Protein AF-A0A2Z5XXW9-F1 (afdb_monomer_lite)

Radius of gyration: 12.68 Å; chains: 1; bounding box: 26×19×32 Å

Secondary structure (DSSP, 8-state):
---EEEEEEEEE-SSEEEEEEEEESSSSTT-EEEEEEEEE-TT--GGGGG-

InterPro domains:
  IPR000719 Protein kinase domain [PS50011] (4-51)
  IPR001245 Serine-threonine/tyrosine-protein kinase, catalytic domain [PF07714] (4-49)
  IPR011009 Protein kinase-like domain superfamily [SSF56112] (2-45)
  IPR017441 Protein kinase, ATP binding site [PS00107] (10-38)

Structure (mmCIF, N/CA/C/O backbone):
data_AF-A0A2Z5XXW9-F1
#
_entry.id   AF-A0A2Z5XXW9-F1
#
loop_
_atom_site.group_PDB
_atom_site.id
_atom_site.type_symbol
_atom_site.label_atom_id
_atom_site.label_alt_id
_atom_site.label_comp_id
_atom_site.label_asym_id
_atom_site.label_entity_id
_atom_site.label_seq_id
_atom_site.pdbx_PDB_ins_code
_atom_site.Cartn_x
_atom_site.Cartn_y
_atom_site.Cartn_z
_atom_site.occupancy
_atom_site.B_iso_or_equiv
_atom_site.auth_seq_id
_atom_site.auth_comp_id
_atom_site.auth_asym_id
_atom_site.auth_atom_id
_atom_site.pdbx_PDB_model_num
ATOM 1 N N . ARG A 1 1 ? -3.138 -13.598 10.015 1.00 60.84 1 ARG A N 1
ATOM 2 C CA . ARG A 1 1 ? -2.549 -13.081 8.755 1.00 60.84 1 ARG A CA 1
ATOM 3 C C . ARG A 1 1 ? -3.447 -12.047 8.037 1.00 60.84 1 ARG A C 1
ATOM 5 O O . ARG A 1 1 ? -3.132 -11.699 6.914 1.00 60.84 1 ARG A O 1
ATOM 12 N N . ASN A 1 2 ? -4.466 -11.458 8.692 1.00 80.00 2 ASN A N 1
ATOM 13 C CA . ASN A 1 2 ? -5.480 -10.593 8.050 1.00 80.00 2 ASN A CA 1
ATOM 14 C C . ASN A 1 2 ? -5.608 -9.219 8.746 1.00 80.00 2 ASN A C 1
ATOM 16 O O . ASN A 1 2 ? -6.710 -8.757 9.009 1.00 80.00 2 ASN A O 1
ATOM 20 N N . ARG A 1 3 ? -4.487 -8.598 9.139 1.00 90.75 3 ARG A N 1
ATOM 21 C CA . ARG A 1 3 ? -4.484 -7.297 9.849 1.00 90.75 3 ARG A CA 1
ATOM 22 C C . ARG A 1 3 ? -4.263 -6.091 8.925 1.00 90.75 3 ARG A C 1
ATOM 24 O O . ARG A 1 3 ? -4.107 -4.976 9.407 1.00 90.75 3 ARG A O 1
ATOM 31 N N . LEU A 1 4 ? -4.238 -6.322 7.613 1.00 94.44 4 LEU A N 1
ATOM 32 C CA . LEU A 1 4 ? -4.108 -5.301 6.577 1.00 94.44 4 LEU A CA 1
ATOM 33 C C . LEU A 1 4 ? -5.230 -5.488 5.557 1.00 94.44 4 LEU A C 1
ATOM 35 O O . LEU A 1 4 ? -5.396 -6.587 5.032 1.00 94.44 4 LEU A O 1
ATOM 39 N N . SER A 1 5 ? -5.962 -4.415 5.273 1.00 95.69 5 SER A N 1
ATOM 40 C CA . SER A 1 5 ? -6.923 -4.340 4.171 1.00 95.69 5 SER A CA 1
ATOM 41 C C . SER A 1 5 ? -6.392 -3.372 3.120 1.00 95.69 5 SER A C 1
ATOM 43 O O . SER A 1 5 ? -6.205 -2.195 3.421 1.00 95.69 5 SER A O 1
ATOM 45 N N . PHE A 1 6 ? -6.087 -3.863 1.917 1.00 95.50 6 PHE A N 1
ATOM 46 C CA . PHE A 1 6 ? -5.522 -3.046 0.840 1.00 95.50 6 PHE A CA 1
ATOM 47 C C . PHE A 1 6 ? -6.612 -2.267 0.098 1.00 95.50 6 PHE A C 1
ATOM 49 O O . PHE A 1 6 ? -7.640 -2.825 -0.278 1.00 95.50 6 PHE A O 1
ATOM 56 N N . GLY A 1 7 ? -6.349 -0.987 -0.142 1.00 95.50 7 GLY A N 1
ATOM 57 C CA . GLY A 1 7 ? -7.176 -0.072 -0.918 1.00 95.50 7 GLY A CA 1
ATOM 58 C C . GLY A 1 7 ? -6.532 0.303 -2.255 1.00 95.50 7 GLY A C 1
ATOM 59 O O . GLY A 1 7 ? -5.907 -0.520 -2.930 1.00 95.50 7 GLY A O 1
ATOM 60 N N . LYS A 1 8 ? -6.704 1.566 -2.662 1.00 96.94 8 LYS A N 1
ATOM 61 C CA . LYS A 1 8 ? -6.222 2.069 -3.957 1.00 96.94 8 LYS A CA 1
ATOM 62 C C . LYS A 1 8 ? -4.696 2.190 -4.011 1.00 96.94 8 LYS A C 1
ATOM 64 O O . LYS A 1 8 ? -4.024 2.368 -2.998 1.00 96.94 8 LYS A O 1
ATOM 69 N N . THR A 1 9 ? -4.140 2.149 -5.220 1.00 96.81 9 THR A N 1
ATOM 70 C CA . THR A 1 9 ? -2.721 2.475 -5.434 1.00 96.81 9 THR A CA 1
ATOM 71 C C . THR A 1 9 ? -2.512 3.977 -5.247 1.00 96.81 9 THR A C 1
ATOM 73 O O . THR A 1 9 ? -3.234 4.775 -5.835 1.00 96.81 9 THR A O 1
ATOM 76 N N . LEU A 1 10 ? -1.527 4.347 -4.430 1.00 97.12 10 LEU A N 1
ATOM 77 C CA . LEU A 1 10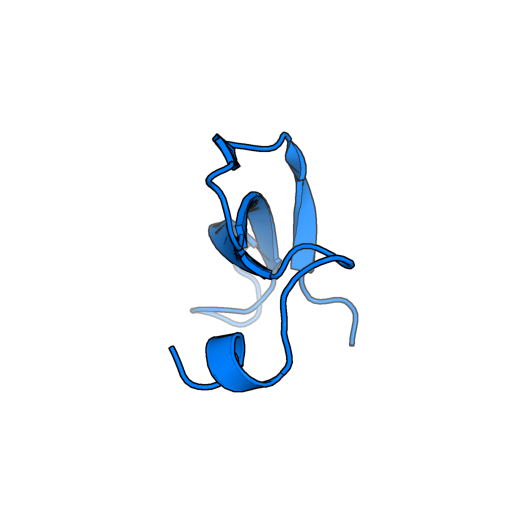 ? -1.107 5.732 -4.202 1.00 97.12 10 LEU A CA 1
ATOM 78 C C . LEU A 1 10 ? -0.000 6.156 -5.173 1.00 97.12 10 LEU A C 1
ATOM 80 O O . LEU A 1 10 ? 0.082 7.320 -5.543 1.00 97.12 10 LEU A O 1
ATOM 84 N N . GLY A 1 11 ? 0.837 5.212 -5.609 1.00 96.12 11 GLY A N 1
ATOM 85 C CA . GLY A 1 11 ? 1.872 5.458 -6.610 1.00 96.12 11 GLY A CA 1
ATOM 86 C C . GLY A 1 11 ? 2.517 4.168 -7.102 1.00 96.12 11 GLY A C 1
ATOM 87 O O . GLY A 1 11 ? 2.548 3.166 -6.390 1.00 96.12 11 GLY A O 1
ATOM 88 N N . ALA A 1 12 ? 3.040 4.173 -8.325 1.00 94.06 12 ALA A N 1
ATOM 89 C CA . ALA A 1 12 ? 3.752 3.038 -8.899 1.00 94.06 12 ALA A CA 1
ATOM 90 C C . ALA A 1 12 ? 4.989 3.522 -9.657 1.00 94.06 12 ALA A C 1
ATOM 92 O O . ALA A 1 12 ? 4.900 4.431 -10.475 1.00 94.06 12 ALA A O 1
ATOM 93 N N . GLY A 1 13 ? 6.132 2.897 -9.382 1.00 88.94 13 GLY A N 1
ATOM 94 C CA . GLY A 1 13 ? 7.395 3.143 -10.077 1.00 88.94 13 GLY A CA 1
ATOM 95 C C . GLY A 1 13 ? 7.798 1.955 -10.946 1.00 88.94 13 GLY A C 1
ATOM 96 O O . GLY A 1 13 ? 7.003 1.040 -11.169 1.00 88.94 13 GLY A O 1
ATOM 97 N N . ALA A 1 14 ? 9.043 1.939 -11.415 1.00 86.31 14 ALA A N 1
ATOM 98 C CA . ALA A 1 14 ? 9.572 0.845 -12.233 1.00 86.31 14 ALA A CA 1
ATOM 99 C C . ALA A 1 14 ? 9.477 -0.521 -11.519 1.00 86.31 14 ALA A C 1
ATOM 101 O O . ALA A 1 14 ? 8.973 -1.483 -12.092 1.00 86.31 14 ALA A O 1
ATOM 102 N N . PHE A 1 15 ? 9.838 -0.564 -10.236 1.00 80.38 15 PHE A N 1
ATOM 103 C CA . PHE A 1 15 ? 10.097 -1.817 -9.507 1.00 80.38 15 PHE A CA 1
ATOM 104 C C . PHE A 1 15 ? 9.050 -2.145 -8.432 1.00 80.38 15 PHE A C 1
ATOM 106 O O . PHE A 1 15 ? 8.882 -3.283 -7.999 1.00 80.38 15 PHE A O 1
ATOM 113 N N . GLY A 1 16 ? 8.273 -1.148 -8.011 1.00 92.00 16 GLY A N 1
ATOM 114 C CA . GLY A 1 16 ? 7.321 -1.303 -6.917 1.00 92.00 16 GLY A CA 1
ATOM 115 C C . GLY A 1 16 ? 6.077 -0.449 -7.071 1.00 92.00 16 GLY A C 1
ATOM 116 O O . GLY A 1 16 ? 5.957 0.388 -7.970 1.00 92.00 16 GLY A O 1
ATOM 117 N N . LYS A 1 17 ? 5.136 -0.674 -6.164 1.00 94.88 17 LYS A N 1
ATOM 118 C CA . LYS A 1 17 ? 3.948 0.147 -5.978 1.00 94.88 17 LYS A CA 1
ATOM 119 C C . LYS A 1 17 ? 3.718 0.406 -4.499 1.00 94.88 17 LYS A C 1
ATOM 121 O O . LYS A 1 17 ? 4.104 -0.383 -3.641 1.00 94.88 17 LYS A O 1
ATOM 126 N N . VAL A 1 18 ? 3.071 1.520 -4.221 1.00 95.94 18 VAL A N 1
ATOM 127 C CA . VAL A 1 18 ? 2.586 1.895 -2.903 1.00 95.94 18 VAL A CA 1
ATOM 128 C C . VAL A 1 18 ? 1.071 1.877 -2.967 1.00 95.94 18 VAL A C 1
ATOM 130 O O . VAL A 1 18 ? 0.486 2.501 -3.853 1.00 95.94 18 VAL A O 1
ATOM 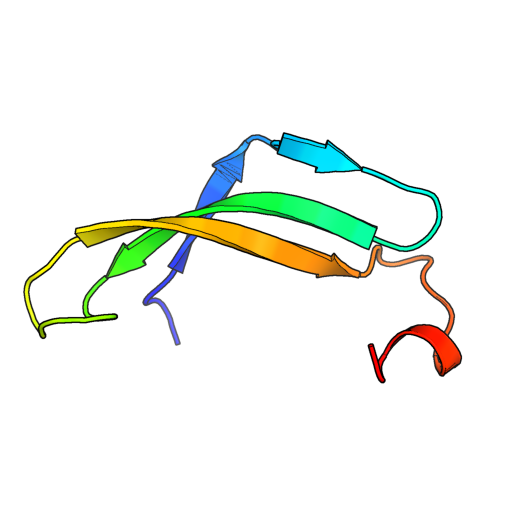133 N N . VAL A 1 19 ? 0.433 1.162 -2.049 1.00 96.88 19 VAL A N 1
ATOM 134 C CA . VAL A 1 19 ? -1.028 1.161 -1.913 1.00 96.88 19 VAL A CA 1
ATOM 135 C C . VAL A 1 19 ? -1.424 1.760 -0.577 1.00 96.88 19 VAL A C 1
ATOM 137 O O . VAL A 1 19 ? -0.705 1.630 0.413 1.00 96.88 19 VAL A O 1
ATOM 140 N N . GLU A 1 20 ? -2.579 2.401 -0.554 1.00 97.75 20 GLU A N 1
ATOM 141 C CA . GLU A 1 20 ? -3.270 2.724 0.682 1.00 97.75 20 GLU A CA 1
ATOM 142 C C . GLU A 1 20 ? -3.733 1.420 1.329 1.00 97.75 20 GLU A C 1
ATOM 144 O O . GLU A 1 20 ? -4.173 0.503 0.634 1.00 97.75 20 GLU A O 1
ATOM 149 N N . ALA A 1 21 ? -3.641 1.315 2.647 1.00 97.31 21 ALA A N 1
ATOM 150 C CA . ALA A 1 21 ? -4.207 0.199 3.382 1.00 97.31 21 ALA A CA 1
ATOM 151 C C . ALA A 1 21 ? -4.735 0.652 4.739 1.00 97.31 21 ALA A C 1
ATOM 153 O O . ALA A 1 21 ? -4.237 1.610 5.325 1.00 97.31 21 ALA A O 1
ATOM 154 N N . THR A 1 22 ? -5.702 -0.082 5.273 1.00 96.56 22 THR A N 1
ATOM 155 C CA . THR A 1 22 ? -6.084 0.018 6.679 1.00 96.56 22 THR A CA 1
ATOM 156 C C . THR A 1 22 ? -5.360 -1.068 7.458 1.00 96.56 22 THR A C 1
ATOM 158 O O . THR A 1 22 ? -5.525 -2.258 7.181 1.00 96.56 22 THR A O 1
ATOM 161 N N . ALA A 1 23 ? -4.548 -0.658 8.428 1.00 96.25 23 ALA A N 1
ATOM 162 C CA . ALA A 1 23 ? -3.895 -1.544 9.375 1.00 96.25 23 ALA A CA 1
ATOM 163 C C . ALA A 1 23 ? -4.694 -1.604 10.678 1.00 96.25 23 ALA A C 1
ATOM 165 O O . ALA A 1 23 ? -4.988 -0.572 11.279 1.00 96.25 23 ALA A O 1
ATOM 166 N N . TYR A 1 24 ? -5.011 -2.817 11.122 1.00 94.94 24 TYR A N 1
ATOM 167 C CA . TYR A 1 24 ? -5.738 -3.079 12.361 1.00 94.94 24 TYR A CA 1
ATOM 168 C C . TYR A 1 24 ? -4.775 -3.601 13.421 1.00 94.94 24 TYR A C 1
ATOM 170 O O . TYR A 1 24 ? -4.045 -4.568 13.187 1.00 94.94 24 TYR A O 1
ATOM 178 N N . GLY A 1 25 ? -4.774 -2.983 14.597 1.00 92.62 25 GLY A N 1
ATOM 179 C CA . GLY A 1 25 ? -3.942 -3.441 15.702 1.00 92.62 25 GLY A CA 1
ATOM 180 C C . GLY A 1 25 ? -2.455 -3.105 15.549 1.00 92.62 25 GLY A C 1
ATOM 181 O O . GLY A 1 25 ? -1.633 -3.812 16.125 1.00 92.62 25 GLY A O 1
ATOM 182 N N . LEU A 1 26 ? -2.091 -2.106 14.727 1.00 88.62 26 LEU A N 1
ATOM 183 C CA . LEU A 1 26 ? -0.684 -1.792 14.427 1.00 88.62 26 LEU A CA 1
ATOM 184 C C . LEU A 1 26 ? 0.013 -1.029 15.563 1.00 88.62 26 LEU A C 1
ATOM 186 O O . LEU A 1 26 ? 1.113 -1.399 15.951 1.00 88.62 26 LEU A O 1
ATOM 190 N N . ILE A 1 27 ? -0.621 0.025 16.092 1.00 86.06 27 ILE A N 1
ATOM 191 C CA . ILE A 1 27 ? -0.078 0.810 17.219 1.00 86.06 27 ILE A CA 1
ATOM 192 C C . ILE A 1 27 ? -0.705 0.361 18.544 1.00 86.06 27 ILE A C 1
ATOM 194 O O . ILE A 1 27 ? -0.012 0.165 19.536 1.00 86.06 27 ILE A O 1
ATOM 198 N N . LYS A 1 28 ? -2.030 0.194 18.566 1.00 89.12 28 LYS A N 1
ATOM 199 C CA . LYS A 1 28 ? -2.802 -0.301 19.715 1.00 89.12 28 LYS A CA 1
ATOM 200 C C . LYS A 1 28 ? -3.730 -1.402 19.229 1.00 89.12 28 LYS A C 1
ATOM 202 O O . LYS A 1 28 ? -4.204 -1.304 18.100 1.00 89.12 28 LYS A O 1
ATOM 207 N N . SER A 1 29 ? -3.999 -2.401 20.067 1.00 82.06 29 SER A N 1
ATOM 208 C CA . SER A 1 29 ? -4.737 -3.624 19.709 1.00 82.06 29 SER A CA 1
ATOM 209 C C . SER A 1 29 ? -6.080 -3.380 19.009 1.00 82.06 29 SER A C 1
ATOM 211 O O . SER A 1 29 ? -6.367 -4.092 18.053 1.00 82.06 29 SER A O 1
ATOM 213 N N . ASP A 1 30 ? -6.825 -2.340 19.400 1.00 83.94 30 ASP A N 1
ATOM 214 C CA . ASP A 1 30 ? -8.153 -2.014 18.843 1.00 83.94 30 ASP A CA 1
ATOM 215 C C . ASP A 1 30 ? -8.165 -0.792 17.908 1.00 83.94 30 ASP A C 1
ATOM 217 O O . ASP A 1 30 ? -9.220 -0.261 17.568 1.00 83.94 30 ASP A O 1
ATOM 221 N N . ALA A 1 31 ? -6.997 -0.311 17.477 1.00 90.19 31 ALA A N 1
ATOM 222 C CA . ALA A 1 31 ? -6.917 0.832 16.572 1.00 90.19 31 ALA A CA 1
ATOM 223 C C . ALA A 1 31 ? -6.874 0.392 15.102 1.00 90.19 31 ALA A C 1
ATOM 225 O O . ALA A 1 31 ? -6.074 -0.469 14.724 1.00 90.19 31 ALA A O 1
ATOM 226 N N . ALA A 1 32 ? -7.682 1.046 14.266 1.00 93.50 32 ALA A N 1
ATOM 227 C CA . ALA A 1 32 ? -7.543 1.034 12.814 1.00 93.50 32 ALA A CA 1
ATOM 228 C C . ALA A 1 32 ? -6.823 2.312 12.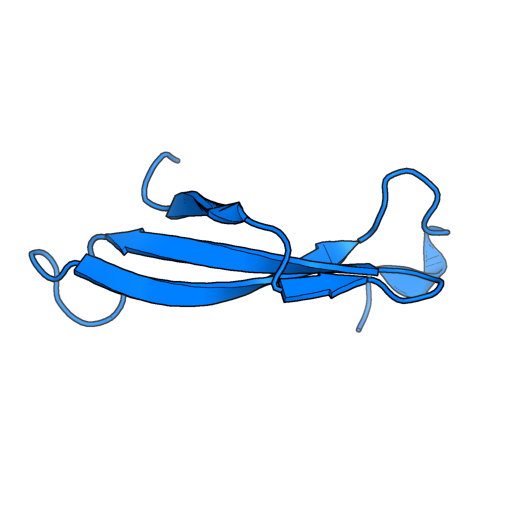363 1.00 93.50 32 ALA A C 1
ATOM 230 O O . ALA A 1 32 ? -7.149 3.406 12.821 1.00 93.50 32 ALA A O 1
ATOM 231 N N . MET A 1 33 ? -5.843 2.180 11.474 1.00 94.75 33 MET A N 1
ATOM 232 C CA . MET A 1 33 ? -5.059 3.306 10.968 1.00 94.75 33 MET A CA 1
ATOM 233 C C . MET A 1 33 ? -4.838 3.179 9.465 1.00 94.75 33 MET A C 1
ATOM 235 O O . MET A 1 33 ? -4.501 2.102 8.974 1.00 94.75 33 MET A O 1
ATOM 239 N N . THR A 1 34 ? -4.985 4.287 8.741 1.00 96.31 34 THR A N 1
ATOM 240 C CA . THR A 1 34 ? -4.605 4.365 7.328 1.00 96.31 34 THR A CA 1
ATOM 241 C C . THR A 1 34 ? -3.088 4.438 7.203 1.00 96.31 34 THR A C 1
ATOM 243 O O . THR A 1 34 ? -2.440 5.266 7.838 1.00 96.31 34 THR A O 1
ATOM 246 N N . VAL A 1 35 ? -2.522 3.565 6.377 1.00 96.62 35 VAL A N 1
ATOM 247 C CA . VAL A 1 35 ? -1.085 3.443 6.134 1.00 96.62 35 VAL A CA 1
ATOM 248 C C . VAL A 1 35 ? -0.797 3.356 4.639 1.00 96.62 35 VAL A C 1
ATOM 250 O O . VAL A 1 35 ? -1.657 2.985 3.840 1.00 96.62 35 VAL A O 1
ATOM 253 N N . ALA A 1 36 ? 0.441 3.658 4.264 1.00 97.50 36 ALA A N 1
ATOM 254 C CA . ALA A 1 36 ? 0.970 3.374 2.939 1.00 97.50 36 ALA A CA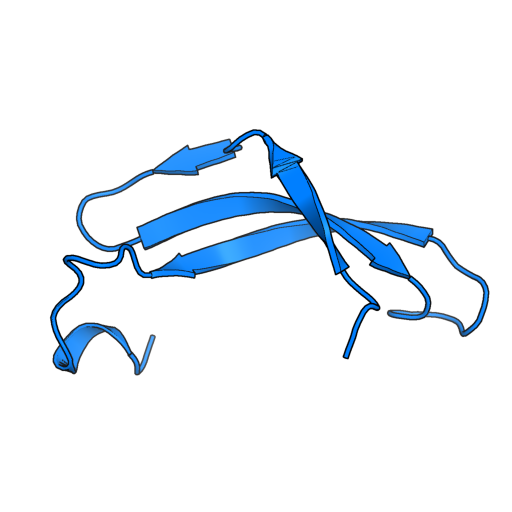 1
ATOM 255 C C . A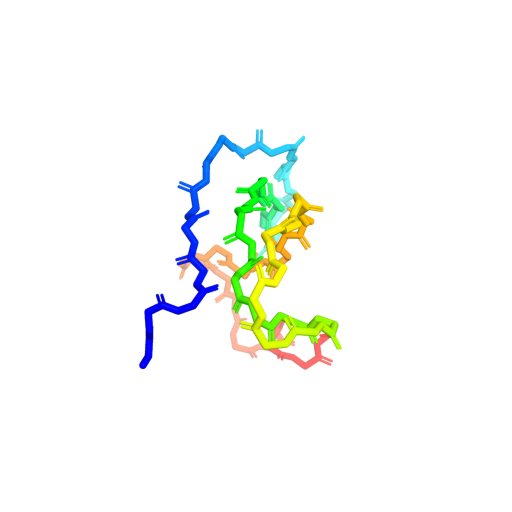LA A 1 36 ? 1.804 2.087 2.995 1.00 97.50 36 ALA A C 1
ATOM 257 O O . ALA A 1 36 ? 2.726 1.978 3.801 1.00 97.50 36 ALA A O 1
ATOM 258 N N . VAL A 1 37 ? 1.503 1.114 2.134 1.00 95.38 37 VAL A N 1
ATOM 259 C CA . VAL A 1 37 ? 2.252 -0.147 2.046 1.00 95.38 37 VAL A CA 1
ATOM 260 C C . VAL A 1 37 ? 3.041 -0.175 0.746 1.00 95.38 37 VAL A C 1
ATOM 262 O O . VAL A 1 37 ? 2.457 -0.246 -0.338 1.00 95.38 37 VAL A O 1
ATOM 265 N N . LYS A 1 38 ? 4.374 -0.137 0.854 1.00 94.06 38 LYS A N 1
ATOM 266 C CA . LYS A 1 38 ? 5.292 -0.338 -0.272 1.00 94.06 38 LYS A CA 1
ATOM 267 C C . LYS A 1 38 ? 5.427 -1.834 -0.546 1.00 94.06 38 LYS A C 1
ATOM 269 O O . LYS A 1 38 ? 5.698 -2.614 0.361 1.00 94.06 38 LYS A O 1
ATOM 274 N N . MET A 1 39 ? 5.226 -2.232 -1.795 1.00 92.06 39 MET A N 1
ATOM 275 C CA . MET A 1 39 ? 5.348 -3.615 -2.245 1.00 92.06 39 MET A CA 1
ATOM 276 C C . MET A 1 39 ? 6.004 -3.674 -3.621 1.00 92.06 39 MET A C 1
ATOM 278 O O . MET A 1 39 ? 5.900 -2.738 -4.417 1.00 92.06 39 MET A O 1
ATOM 282 N N . LEU A 1 40 ? 6.659 -4.789 -3.919 1.00 90.94 40 LEU A N 1
ATOM 283 C CA . LEU A 1 40 ? 7.213 -5.037 -5.243 1.00 90.94 40 LEU A CA 1
ATOM 284 C C . LEU A 1 40 ? 6.117 -5.406 -6.245 1.00 90.94 40 LEU A C 1
ATOM 286 O O . LEU A 1 40 ? 5.078 -5.968 -5.886 1.00 90.94 40 LEU A O 1
ATOM 290 N N . LYS A 1 41 ? 6.346 -5.079 -7.518 1.00 86.69 41 L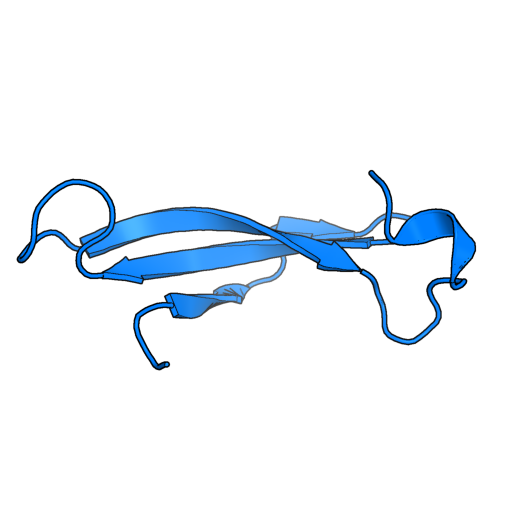YS A N 1
ATOM 291 C CA . LYS A 1 41 ? 5.510 -5.591 -8.610 1.00 86.69 41 LYS A CA 1
ATOM 292 C C . LYS A 1 41 ? 5.825 -7.077 -8.847 1.00 86.69 41 LYS A C 1
ATOM 294 O O . LYS A 1 41 ? 6.934 -7.506 -8.553 1.00 86.69 41 LYS A O 1
ATOM 299 N N . PRO A 1 42 ? 4.906 -7.872 -9.427 1.00 81.94 42 PRO A N 1
ATOM 300 C CA . PRO A 1 42 ? 5.212 -9.258 -9.796 1.00 81.94 42 PRO A CA 1
ATOM 301 C C . PRO A 1 42 ? 6.399 -9.382 -10.763 1.00 81.94 42 PRO A C 1
ATOM 303 O O . PRO A 1 42 ? 7.109 -10.378 -10.736 1.00 81.94 42 PRO A O 1
ATOM 306 N N . SER A 1 43 ? 6.614 -8.356 -11.590 1.00 80.38 43 SER A N 1
ATOM 307 C CA . SER A 1 43 ? 7.730 -8.243 -12.532 1.00 80.38 43 SER A CA 1
ATOM 308 C C . SER A 1 43 ? 9.038 -7.755 -11.899 1.00 80.38 43 SER A C 1
ATOM 310 O O . SER A 1 43 ? 9.999 -7.536 -12.627 1.00 80.38 43 SER A O 1
ATOM 312 N N . ALA A 1 44 ? 9.065 -7.506 -10.587 1.00 81.75 44 ALA A N 1
ATOM 313 C CA . ALA A 1 44 ? 10.270 -7.070 -9.895 1.00 81.75 44 ALA A CA 1
ATOM 314 C C . ALA A 1 44 ? 11.322 -8.185 -9.904 1.00 81.75 44 ALA A C 1
ATOM 316 O O . ALA A 1 44 ? 11.013 -9.342 -9.591 1.00 81.75 44 ALA A O 1
ATOM 317 N N . HIS A 1 45 ? 12.563 -7.844 -10.243 1.00 79.56 45 HIS A N 1
ATOM 318 C CA . HIS A 1 45 ? 13.669 -8.797 -10.190 1.00 79.56 45 HIS A CA 1
ATOM 319 C C . HIS A 1 45 ? 14.031 -9.136 -8.735 1.00 79.56 45 HIS A C 1
ATOM 321 O O . HIS A 1 45 ? 13.791 -8.366 -7.807 1.00 79.56 45 HIS A O 1
ATOM 327 N N . LEU A 1 46 ? 14.627 -10.315 -8.509 1.00 68.62 46 LEU A N 1
ATOM 328 C CA . LEU A 1 46 ? 14.970 -10.795 -7.160 1.00 68.62 46 LEU A CA 1
ATOM 329 C C . LEU A 1 46 ? 15.909 -9.849 -6.395 1.00 68.62 46 LEU A C 1
ATOM 331 O O . LEU A 1 46 ? 15.811 -9.768 -5.175 1.00 68.62 46 LEU A O 1
ATOM 335 N N . THR A 1 47 ? 16.752 -9.098 -7.106 1.00 67.25 47 THR A N 1
ATOM 336 C CA . THR A 1 47 ? 17.675 -8.093 -6.552 1.00 67.25 47 THR A CA 1
ATOM 337 C C . THR A 1 47 ? 16.967 -6.893 -5.921 1.00 67.25 47 THR A C 1
ATOM 339 O O . THR A 1 47 ? 17.580 -6.134 -5.185 1.00 67.25 47 THR A O 1
ATOM 342 N N . GLU A 1 48 ? 15.674 -6.704 -6.184 1.00 65.50 48 GLU A N 1
ATOM 343 C CA . GLU A 1 48 ? 14.885 -5.576 -5.674 1.00 65.50 48 GLU A CA 1
ATOM 344 C C . GLU A 1 48 ? 14.204 -5.900 -4.331 1.00 65.50 48 GLU A C 1
ATOM 346 O O . GLU A 1 48 ? 13.516 -5.053 -3.763 1.00 65.50 48 GLU A O 1
ATOM 351 N N . ARG A 1 49 ? 14.379 -7.127 -3.810 1.00 62.62 49 ARG A N 1
ATOM 352 C CA . ARG A 1 49 ? 13.769 -7.601 -2.553 1.00 62.62 49 ARG A CA 1
ATOM 353 C C . ARG A 1 49 ? 14.428 -7.073 -1.280 1.00 62.62 49 ARG A C 1
ATOM 355 O O . ARG A 1 49 ? 13.813 -7.192 -0.226 1.00 62.62 49 ARG A O 1
ATOM 362 N N . GLU A 1 50 ? 15.618 -6.487 -1.369 1.00 61.53 50 GLU A N 1
ATOM 363 C CA . GLU A 1 50 ? 16.434 -6.058 -0.219 1.00 61.53 50 GLU A CA 1
ATOM 364 C C . GLU A 1 50 ? 16.424 -4.532 0.008 1.00 61.53 50 GLU A C 1
ATOM 366 O O . GLU A 1 50 ? 17.394 -3.973 0.516 1.00 61.53 50 GLU A O 1
ATOM 371 N N . ALA A 1 51 ? 15.346 -3.846 -0.388 1.00 55.88 51 ALA A N 1
ATOM 372 C CA . ALA A 1 51 ? 15.190 -2.397 -0.217 1.00 55.88 51 ALA A CA 1
ATOM 373 C C . ALA A 1 51 ? 14.412 -2.001 1.045 1.00 55.88 51 ALA A C 1
ATOM 375 O O . ALA A 1 51 ? 13.415 -2.685 1.376 1.00 55.88 51 ALA A O 1
#

Foldseek 3Di:
DPQKAWDAWPDDDDFWTKTWIWGACPPHNGDTDIDIDIDTDPPHDPVVVPD

pLDDT: mean 87.6, std 11.2, range [55.88, 97.75]

Sequence (51 aa):
RNRLSFGKTLGAGAFGKVVEATAYGLIKSDAAMTVAVKMLKPSAHLTEREA

Organism: NCBI:txid36236